Protein AF-A0A7M2XS72-F1 (afdb_monomer_lite)

Organism: NCBI:txid103816

pLDDT: mean 82.75, std 13.63, range [45.5, 97.5]

Radius of gyration: 22.75 Å; chains: 1; bounding box: 63×57×53 Å

Foldseek 3Di:
DDDDVVVVVVVVVVVVVVVVPPPPPPDDWLCVVPVVLFAADDPPADPVRNLVSLLVVLVSLVPTPCLVVQVVVLPDDPDAGATSQWGHDFPDPHTDHSVQWDWDQDPVRDIGIDGDPVVVVVVVVVVVVVVVVVVVVVVVVVD

Sequence (143 aa):
MTVDPQYLDRAARSLLTALGDLPRLTGRPPCAEAPHLFDACREDEPPPAALARWQAAEEICLDCPLLSRCLPLTRERGASGVYAGLVTGISLRVPVPPSVLEYRSTRSGRSAWAMTRDERRRRARRRLRLTNARRHTQTEAAA

Secondary structure (DSSP, 8-state):
----HHHHHHHHHHHHHHHHSS----S--GGGTSGGGT----TT--HHHHHHHHHHHHHHHHT-TTHHHHGGGGGSTT--EEETTEEESSS-SS-B-GGGEEEEE-TTS-EEEEE-HHHHHHHHHHHHHHHHHHHHHHHHTT-

InterPro domains:
  IPR034768 WhiB-like iron-sulfur binding domain [PS51674] (30-93)

Structure (mmCIF, N/CA/C/O backbone):
data_AF-A0A7M2XS72-F1
#
_entry.id   AF-A0A7M2XS72-F1
#
loop_
_atom_site.group_PDB
_atom_site.id
_atom_site.type_symbol
_atom_site.label_atom_id
_atom_site.label_alt_id
_atom_site.label_comp_id
_atom_site.label_asym_id
_atom_site.label_entity_id
_atom_site.label_seq_id
_atom_site.pdbx_PDB_ins_code
_atom_site.Cartn_x
_atom_site.Cartn_y
_atom_site.Cartn_z
_atom_site.occupancy
_atom_site.B_iso_or_equiv
_atom_site.auth_seq_id
_atom_site.auth_comp_id
_atom_site.auth_asym_id
_atom_site.auth_atom_id
_atom_site.pdbx_PDB_model_num
ATOM 1 N N . MET A 1 1 ? -35.431 -44.122 -5.734 1.00 45.94 1 MET A N 1
ATOM 2 C CA . MET A 1 1 ? -35.554 -42.867 -4.963 1.00 45.94 1 MET A CA 1
ATOM 3 C C . MET A 1 1 ? -35.712 -41.732 -5.961 1.00 45.94 1 MET A C 1
ATOM 5 O O . MET A 1 1 ? -34.766 -41.443 -6.678 1.00 45.94 1 MET A O 1
ATOM 9 N N . THR A 1 2 ? -36.915 -41.178 -6.100 1.00 63.53 2 THR A N 1
ATOM 10 C CA . THR A 1 2 ? -37.201 -40.044 -6.994 1.00 63.53 2 THR A CA 1
ATOM 11 C C . THR A 1 2 ? -36.947 -38.748 -6.234 1.00 63.53 2 THR A C 1
ATOM 13 O O . THR A 1 2 ? -37.597 -38.498 -5.222 1.00 63.53 2 THR A O 1
ATOM 16 N N . VAL A 1 3 ? -35.965 -37.961 -6.675 1.00 58.69 3 VAL A N 1
ATOM 17 C CA . VAL A 1 3 ? -35.661 -36.652 -6.079 1.00 58.69 3 VAL A CA 1
ATOM 18 C C . VAL A 1 3 ? -36.764 -35.670 -6.467 1.00 58.69 3 VAL A C 1
ATOM 20 O O . VAL A 1 3 ? -37.130 -35.586 -7.638 1.00 58.69 3 VAL A O 1
ATOM 23 N N . ASP A 1 4 ? -37.296 -34.951 -5.480 1.00 76.00 4 ASP A N 1
ATOM 24 C CA . ASP A 1 4 ? -38.359 -33.965 -5.668 1.00 76.00 4 ASP A CA 1
ATOM 25 C C . ASP A 1 4 ? -37.872 -32.807 -6.571 1.00 76.00 4 ASP A C 1
ATOM 27 O O . ASP A 1 4 ? -36.876 -32.148 -6.244 1.00 76.00 4 ASP A O 1
ATOM 31 N N . PRO A 1 5 ? -38.543 -32.523 -7.702 1.00 71.44 5 PRO A N 1
ATOM 32 C CA . PRO A 1 5 ? -38.152 -31.444 -8.608 1.00 71.44 5 PRO A CA 1
ATOM 33 C C . PRO A 1 5 ? -38.166 -30.056 -7.946 1.00 71.44 5 PRO A C 1
ATOM 35 O O . PRO A 1 5 ? -37.387 -29.186 -8.338 1.00 71.44 5 PRO A O 1
ATOM 38 N N . GLN A 1 6 ? -38.974 -29.839 -6.903 1.00 76.12 6 GLN A N 1
ATOM 39 C CA . GLN A 1 6 ? -38.991 -28.572 -6.162 1.00 76.12 6 GLN A CA 1
ATOM 40 C C . GLN A 1 6 ? -37.739 -28.383 -5.295 1.00 76.12 6 GLN A C 1
ATOM 42 O O . GLN A 1 6 ? -37.288 -27.255 -5.072 1.00 76.12 6 GLN A O 1
ATOM 47 N N . TYR A 1 7 ? -37.149 -29.485 -4.826 1.00 76.75 7 TYR 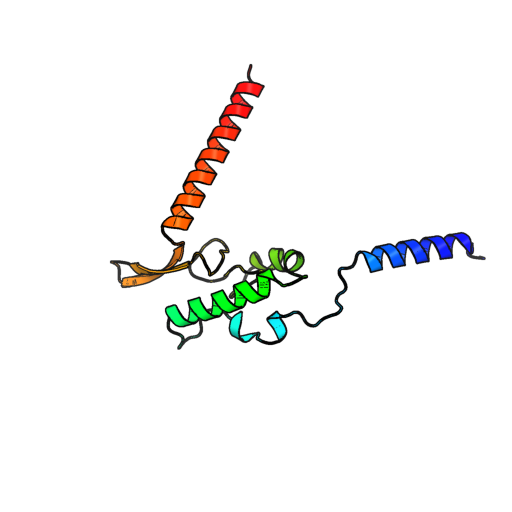A N 1
ATOM 48 C CA . TYR A 1 7 ? -35.885 -29.467 -4.094 1.00 76.75 7 TYR A CA 1
ATOM 49 C C . TYR A 1 7 ? -34.723 -29.080 -5.015 1.00 76.75 7 TYR A C 1
ATOM 51 O O . TYR A 1 7 ? -33.884 -28.263 -4.636 1.00 76.75 7 TYR A O 1
ATOM 59 N N . LEU A 1 8 ? -34.716 -29.597 -6.248 1.00 70.19 8 LEU A N 1
ATOM 60 C CA . LEU A 1 8 ? -33.707 -29.256 -7.253 1.00 70.19 8 LEU A CA 1
ATOM 61 C C . LEU A 1 8 ? -33.768 -27.776 -7.652 1.00 70.19 8 LEU A C 1
ATOM 63 O O . LEU A 1 8 ? -32.722 -27.138 -7.734 1.00 70.19 8 LEU A O 1
ATOM 67 N N . ASP A 1 9 ? -34.963 -27.203 -7.820 1.00 72.19 9 ASP A N 1
ATOM 68 C CA . ASP A 1 9 ? -35.122 -25.782 -8.173 1.00 72.19 9 ASP A CA 1
ATOM 69 C C . ASP A 1 9 ? -34.658 -24.847 -7.037 1.00 72.19 9 ASP A C 1
ATOM 71 O O . ASP A 1 9 ? -33.983 -23.840 -7.268 1.00 72.19 9 ASP A O 1
ATOM 75 N N . ARG A 1 10 ? -34.933 -25.209 -5.774 1.00 75.19 10 ARG A N 1
ATOM 76 C CA . ARG A 1 10 ? -34.412 -24.470 -4.609 1.00 75.19 10 ARG A CA 1
ATOM 77 C C . ARG A 1 10 ? -32.902 -24.595 -4.467 1.00 75.19 10 ARG A C 1
ATOM 79 O O . ARG A 1 10 ? -32.245 -23.591 -4.201 1.00 75.19 10 ARG A O 1
ATOM 86 N N . ALA A 1 11 ? -32.355 -25.794 -4.652 1.00 69.25 11 ALA A N 1
ATOM 87 C CA . ALA A 1 11 ? -30.915 -26.014 -4.615 1.00 69.25 11 ALA A CA 1
ATOM 88 C C . ALA A 1 11 ? -30.217 -25.219 -5.728 1.00 69.25 11 ALA A C 1
ATOM 90 O O . ALA A 1 11 ? -29.240 -24.528 -5.453 1.00 69.25 11 ALA A O 1
ATOM 91 N N . ALA A 1 12 ? -30.767 -25.225 -6.945 1.00 64.56 12 ALA A N 1
ATOM 92 C CA . ALA A 1 12 ? -30.252 -24.462 -8.077 1.00 64.56 12 ALA A CA 1
ATOM 93 C C . ALA A 1 12 ? -30.307 -22.948 -7.833 1.00 64.56 12 ALA A C 1
ATOM 95 O O . ALA A 1 12 ? -29.302 -22.273 -8.043 1.00 64.56 12 ALA A O 1
ATOM 96 N N . ARG A 1 13 ? -31.423 -22.401 -7.322 1.00 65.81 13 ARG A N 1
ATOM 97 C CA . ARG A 1 13 ? -31.496 -20.976 -6.947 1.00 65.81 13 ARG A CA 1
ATOM 98 C C . ARG A 1 13 ? -30.524 -20.622 -5.833 1.00 65.81 13 ARG A C 1
ATOM 100 O O . ARG A 1 13 ? -29.846 -19.613 -5.946 1.00 65.81 13 ARG A O 1
ATOM 107 N N . SER A 1 14 ? -30.413 -21.443 -4.792 1.00 71.00 14 SER A N 1
ATOM 108 C CA . SER A 1 14 ? -29.471 -21.190 -3.697 1.00 71.00 14 SER A CA 1
ATOM 109 C C . SER A 1 14 ? -28.021 -21.228 -4.180 1.00 71.00 14 SER A C 1
ATOM 111 O O . SER A 1 14 ? -27.211 -20.418 -3.733 1.00 71.00 14 SER A O 1
ATOM 113 N N . LEU A 1 15 ? -27.700 -22.130 -5.112 1.00 61.88 15 LEU A N 1
ATOM 114 C CA . LEU A 1 15 ? -26.390 -22.194 -5.748 1.00 61.88 15 LEU A CA 1
ATOM 115 C C . LEU A 1 15 ? -26.152 -20.958 -6.621 1.00 61.88 15 LEU A C 1
ATOM 117 O O . LEU A 1 15 ? -25.099 -20.350 -6.526 1.00 61.88 15 LEU A O 1
ATOM 121 N N . LEU A 1 16 ? -27.133 -20.538 -7.422 1.00 60.84 16 LEU A N 1
ATOM 122 C CA . LEU A 1 16 ? -27.043 -19.344 -8.266 1.00 60.84 16 LEU A CA 1
ATOM 123 C C . LEU A 1 16 ? -26.942 -18.049 -7.454 1.00 60.84 16 LEU A C 1
ATOM 125 O O . LEU A 1 16 ? -26.216 -17.155 -7.866 1.00 60.84 16 LEU A O 1
ATOM 129 N N . THR A 1 17 ? -27.598 -17.950 -6.298 1.00 64.62 17 THR A N 1
ATOM 130 C CA . THR A 1 17 ? -27.432 -16.824 -5.366 1.00 64.62 17 THR A CA 1
ATOM 131 C C . THR A 1 17 ? -26.047 -16.854 -4.726 1.00 64.62 17 THR A C 1
ATOM 133 O O . THR A 1 17 ? -25.357 -15.842 -4.736 1.00 64.62 17 THR A O 1
ATOM 136 N N . ALA A 1 18 ? -25.576 -18.020 -4.269 1.00 57.62 18 ALA A N 1
ATOM 137 C CA . ALA A 1 18 ? -24.218 -18.169 -3.742 1.00 57.62 18 ALA A CA 1
ATOM 138 C C . ALA A 1 18 ? -23.138 -17.876 -4.804 1.00 57.62 18 ALA A C 1
ATOM 140 O O . ALA A 1 18 ? -22.087 -17.329 -4.484 1.00 57.62 18 ALA A O 1
ATOM 141 N N . LEU A 1 19 ? -23.402 -18.208 -6.071 1.00 53.03 19 LEU A N 1
ATOM 142 C CA . LEU A 1 19 ? -22.544 -17.893 -7.215 1.00 53.03 19 LEU A CA 1
ATOM 143 C C . LEU A 1 19 ? -22.701 -16.437 -7.689 1.00 53.03 19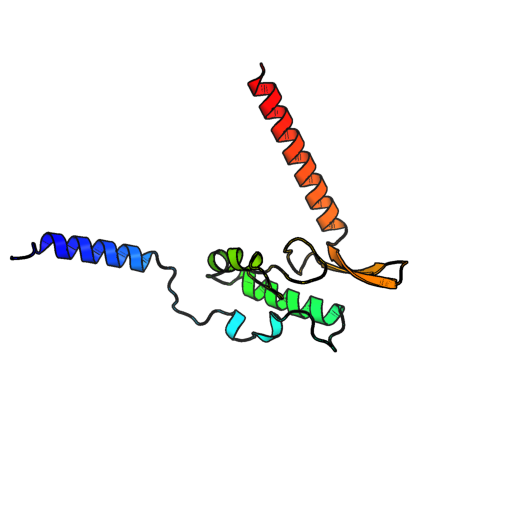 LEU A C 1
ATOM 145 O O . LEU A 1 19 ? -21.759 -15.883 -8.245 1.00 53.03 19 LEU A O 1
ATOM 149 N N . GLY A 1 20 ? -23.859 -15.812 -7.470 1.00 51.91 20 GLY A N 1
ATOM 150 C CA . GLY A 1 20 ? -24.115 -14.393 -7.728 1.00 51.91 20 GLY A CA 1
ATOM 151 C C . GLY A 1 20 ? -23.451 -13.478 -6.698 1.00 51.91 20 GLY A C 1
ATOM 152 O O . GLY A 1 20 ? -22.996 -12.395 -7.058 1.00 51.91 20 GLY A O 1
ATOM 153 N N . ASP A 1 21 ? -23.325 -13.958 -5.457 1.00 49.78 21 ASP A N 1
ATOM 154 C CA . ASP A 1 21 ? -22.592 -13.321 -4.356 1.00 49.78 21 ASP A CA 1
ATOM 155 C C . ASP A 1 21 ? -21.092 -13.650 -4.352 1.00 49.78 21 ASP A C 1
ATOM 157 O O . ASP A 1 21 ? -20.330 -13.067 -3.576 1.00 49.78 21 ASP A O 1
ATOM 161 N N . LEU A 1 22 ? -20.615 -14.536 -5.238 1.00 45.50 22 LEU A N 1
ATOM 162 C CA . LEU A 1 22 ? -19.203 -14.523 -5.596 1.00 45.50 22 LEU A CA 1
ATOM 163 C C . LEU A 1 22 ? -18.976 -13.212 -6.365 1.00 45.50 22 LEU A C 1
ATOM 165 O O . LEU A 1 22 ? -19.487 -13.078 -7.477 1.00 45.50 22 LEU A O 1
ATOM 169 N N . PRO A 1 23 ? -18.183 -12.251 -5.841 1.00 50.97 23 PRO A N 1
ATOM 170 C CA . PRO A 1 23 ? -17.607 -11.193 -6.653 1.00 50.97 23 PRO A CA 1
ATOM 171 C C . PRO A 1 23 ? -17.024 -11.895 -7.855 1.00 50.97 23 PRO A C 1
ATOM 173 O O . PRO A 1 23 ? -16.137 -12.748 -7.698 1.00 50.97 23 PRO A O 1
ATOM 176 N N . ARG A 1 24 ? -17.620 -11.607 -9.011 1.00 49.22 24 ARG A N 1
ATOM 177 C CA . ARG A 1 24 ? -17.259 -12.206 -10.276 1.00 49.22 24 ARG A CA 1
ATOM 178 C C . ARG A 1 24 ? -15.736 -12.200 -10.340 1.00 49.22 24 ARG A C 1
ATOM 180 O O . ARG A 1 24 ? -15.125 -11.141 -10.447 1.00 49.22 24 ARG A O 1
ATOM 187 N N . LEU A 1 25 ? -15.107 -13.372 -10.279 1.00 49.12 25 LEU A N 1
ATOM 188 C CA . LEU A 1 25 ? -13.696 -13.539 -10.640 1.00 49.12 25 LEU A CA 1
ATOM 189 C C . LEU A 1 25 ? -13.557 -13.413 -12.173 1.00 49.12 25 LEU A C 1
ATOM 191 O O . LEU A 1 25 ? -12.809 -14.141 -12.812 1.00 49.12 25 LEU A O 1
ATOM 195 N N . THR A 1 26 ? -14.343 -12.528 -12.790 1.00 47.19 26 THR A N 1
ATOM 196 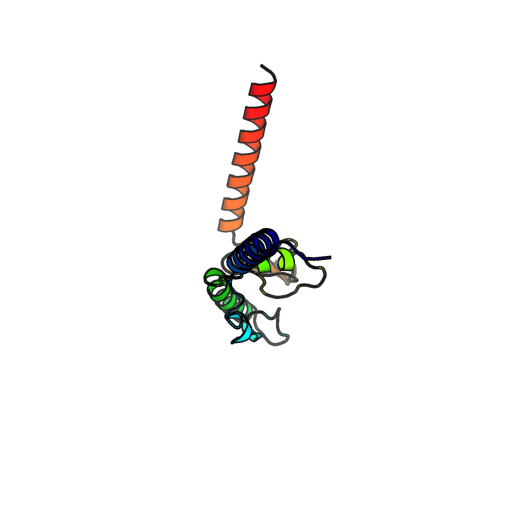C CA . THR A 1 26 ? -14.317 -12.214 -14.210 1.00 47.19 26 THR A CA 1
ATOM 197 C C . THR A 1 26 ? -13.329 -11.077 -14.379 1.00 47.19 26 THR A C 1
ATOM 199 O O . THR A 1 26 ? -13.700 -9.906 -14.372 1.00 47.19 26 THR A O 1
ATOM 202 N N . GLY A 1 27 ? -12.054 -11.434 -14.448 1.00 57.28 27 GLY A N 1
ATOM 203 C CA . GLY A 1 27 ? -10.984 -10.488 -14.713 1.00 57.28 27 GLY A CA 1
ATOM 204 C C . GLY A 1 27 ? -9.685 -10.918 -14.061 1.00 57.28 27 GLY A C 1
ATOM 205 O O . GLY A 1 27 ? -9.637 -11.226 -12.869 1.00 57.28 27 GLY A O 1
ATOM 206 N N . ARG A 1 28 ? -8.617 -10.916 -14.857 1.00 67.50 28 ARG A N 1
ATOM 207 C CA . ARG A 1 28 ? -7.248 -10.883 -14.345 1.00 67.50 28 ARG A CA 1
ATOM 208 C C . ARG A 1 28 ? -7.148 -9.681 -13.388 1.00 67.50 28 ARG A C 1
ATOM 210 O O . ARG A 1 28 ? -7.605 -8.603 -13.762 1.00 67.50 28 ARG A O 1
ATOM 217 N N . PRO A 1 29 ? -6.624 -9.838 -12.160 1.00 82.38 29 PRO A N 1
ATOM 218 C CA . PRO A 1 29 ? -6.521 -8.709 -11.246 1.00 82.38 29 PRO A CA 1
ATOM 219 C C . PRO A 1 29 ? -5.617 -7.629 -11.867 1.00 82.38 29 PRO A C 1
ATOM 221 O O . PRO A 1 29 ? -4.610 -7.999 -12.477 1.00 82.38 29 PRO A O 1
ATOM 224 N N . PRO A 1 30 ? -5.910 -6.327 -11.687 1.00 86.56 30 PRO A N 1
ATOM 225 C CA . PRO A 1 30 ? -5.117 -5.247 -12.286 1.00 86.56 30 PRO A CA 1
ATOM 226 C C . PRO A 1 30 ? -3.616 -5.341 -11.971 1.00 86.56 30 PRO A C 1
ATOM 228 O O . PRO A 1 30 ? -2.765 -5.069 -12.814 1.00 86.56 30 PRO A O 1
ATOM 231 N N . CYS A 1 31 ? -3.266 -5.833 -10.777 1.00 88.56 31 CYS A N 1
ATOM 232 C CA . CYS A 1 31 ? -1.874 -6.037 -10.378 1.00 88.56 31 CYS A CA 1
ATOM 233 C C . CYS A 1 31 ? -1.108 -7.045 -11.252 1.00 88.56 31 CYS A C 1
ATOM 235 O O . CYS A 1 31 ? 0.115 -6.972 -11.341 1.00 88.56 31 CYS A O 1
ATOM 237 N N . ALA A 1 32 ? -1.797 -7.967 -11.930 1.00 87.81 32 ALA A N 1
ATOM 238 C CA . ALA A 1 32 ? -1.146 -8.945 -12.790 1.00 87.81 32 ALA A CA 1
ATOM 239 C C . ALA A 1 32 ? -0.705 -8.360 -14.141 1.00 87.81 32 ALA A C 1
ATOM 241 O O . ALA A 1 32 ? 0.057 -9.027 -14.838 1.00 87.81 32 ALA A O 1
ATOM 242 N N . GLU A 1 33 ? -1.153 -7.163 -14.530 1.00 88.69 33 GLU A N 1
ATOM 243 C CA . GLU A 1 33 ? -0.677 -6.472 -15.741 1.00 88.69 33 GLU A CA 1
ATOM 244 C C . GLU A 1 33 ? 0.688 -5.807 -15.526 1.00 88.69 33 GLU A C 1
ATOM 246 O O . GLU A 1 33 ? 1.502 -5.741 -16.444 1.00 88.69 33 GLU A O 1
ATOM 251 N N . ALA A 1 34 ? 0.976 -5.386 -14.292 1.00 89.00 34 ALA A N 1
ATOM 252 C CA . ALA A 1 34 ? 2.218 -4.717 -13.923 1.00 89.00 34 ALA A CA 1
ATOM 253 C C . ALA A 1 34 ? 2.780 -5.255 -12.590 1.00 89.00 34 ALA A C 1
ATOM 255 O O . ALA A 1 34 ? 2.931 -4.494 -11.632 1.00 89.00 34 ALA A O 1
ATOM 256 N N . PRO A 1 35 ? 3.134 -6.557 -12.504 1.00 90.94 35 PRO A N 1
ATOM 257 C CA . PRO A 1 35 ? 3.550 -7.188 -11.244 1.00 90.94 35 PRO A CA 1
ATOM 258 C C . PRO A 1 35 ? 4.788 -6.522 -10.631 1.00 90.94 35 PRO A C 1
ATOM 260 O O . PRO A 1 35 ? 4.892 -6.388 -9.416 1.00 90.94 35 PRO A O 1
ATOM 263 N N . HIS A 1 36 ? 5.674 -5.999 -11.481 1.00 91.00 36 HIS A N 1
ATOM 264 C CA . HIS A 1 36 ? 6.891 -5.294 -11.095 1.00 91.00 36 HIS A CA 1
ATOM 265 C C . HIS A 1 36 ? 6.656 -4.078 -10.175 1.00 91.00 36 HIS A C 1
ATOM 267 O O . HIS A 1 36 ? 7.549 -3.685 -9.423 1.00 91.00 36 HIS A O 1
ATOM 273 N N . LEU A 1 37 ? 5.467 -3.467 -10.216 1.00 94.69 37 LEU A N 1
ATOM 274 C CA . LEU A 1 37 ? 5.121 -2.337 -9.348 1.00 94.69 37 LEU A CA 1
ATOM 275 C C . LEU A 1 37 ? 4.906 -2.768 -7.890 1.00 94.69 37 LEU A C 1
ATOM 277 O O . LEU A 1 37 ? 5.118 -1.979 -6.973 1.00 94.69 37 LEU A O 1
ATOM 281 N N . PHE A 1 38 ? 4.537 -4.030 -7.677 1.00 94.62 38 PHE A N 1
ATOM 282 C CA . PHE A 1 38 ? 4.159 -4.579 -6.377 1.00 94.62 38 PHE A CA 1
ATOM 283 C C . PHE A 1 38 ? 5.326 -5.234 -5.642 1.00 94.62 38 PHE A C 1
ATOM 285 O O . PHE A 1 38 ? 5.207 -5.495 -4.446 1.00 94.62 38 PHE A O 1
ATOM 292 N N . ASP A 1 39 ? 6.454 -5.464 -6.320 1.00 91.88 39 ASP A N 1
ATOM 293 C CA . ASP A 1 39 ? 7.657 -6.031 -5.713 1.00 91.88 39 ASP A CA 1
ATOM 294 C C . ASP A 1 39 ? 8.145 -5.185 -4.527 1.00 91.88 39 ASP A C 1
ATOM 296 O O . ASP A 1 39 ? 7.979 -3.959 -4.482 1.00 91.88 39 ASP A O 1
ATOM 300 N N . ALA A 1 40 ? 8.828 -5.829 -3.584 1.00 87.19 40 ALA A N 1
ATOM 301 C CA . ALA A 1 40 ? 9.571 -5.150 -2.526 1.00 87.19 40 ALA A CA 1
ATOM 302 C C . ALA A 1 40 ? 10.749 -4.314 -3.082 1.00 87.19 40 ALA A C 1
ATOM 304 O O . ALA A 1 40 ? 10.828 -4.037 -4.280 1.00 87.19 40 ALA A O 1
ATOM 305 N N . CYS A 1 41 ? 11.664 -3.871 -2.211 1.00 78.69 41 CYS A N 1
ATOM 306 C CA . CYS A 1 41 ? 12.868 -3.158 -2.644 1.00 78.69 41 CYS A CA 1
ATOM 307 C C . CYS A 1 41 ? 13.673 -4.006 -3.636 1.00 78.69 41 CYS A C 1
ATOM 309 O O . CYS A 1 41 ? 13.907 -5.190 -3.391 1.00 78.69 41 CYS A O 1
ATOM 311 N N . ARG A 1 42 ? 14.133 -3.375 -4.714 1.00 84.44 42 ARG A N 1
ATOM 312 C CA . ARG A 1 42 ? 15.083 -3.958 -5.667 1.00 84.44 42 ARG A CA 1
ATOM 313 C C . ARG A 1 42 ? 16.497 -3.530 -5.284 1.00 84.44 42 ARG A C 1
ATOM 315 O O . ARG A 1 42 ? 16.663 -2.432 -4.760 1.00 84.44 42 ARG A O 1
ATOM 322 N N . GLU A 1 43 ? 17.490 -4.385 -5.527 1.00 77.75 43 GLU A N 1
ATOM 323 C CA . GLU A 1 43 ? 18.872 -4.159 -5.066 1.00 77.75 43 GLU A CA 1
ATOM 324 C C . GLU A 1 43 ? 19.462 -2.834 -5.577 1.00 77.75 43 GLU A C 1
ATOM 326 O O . GLU A 1 43 ? 20.058 -2.095 -4.797 1.00 77.75 43 GLU A O 1
ATOM 331 N N . ASP A 1 44 ? 19.187 -2.476 -6.833 1.00 86.69 44 ASP A N 1
ATOM 332 C CA . ASP A 1 44 ? 19.724 -1.267 -7.476 1.00 86.69 44 ASP A CA 1
ATOM 333 C C . ASP A 1 44 ? 18.740 -0.084 -7.511 1.00 86.69 44 ASP A C 1
ATOM 335 O O . ASP A 1 44 ? 18.975 0.921 -8.185 1.00 86.69 44 ASP A O 1
ATOM 339 N N . GLU A 1 45 ? 17.600 -0.180 -6.821 1.00 90.00 45 GLU A N 1
ATOM 340 C CA . GLU A 1 45 ? 16.571 0.856 -6.887 1.00 90.00 45 GLU A CA 1
ATOM 341 C C . GLU A 1 45 ? 16.760 1.914 -5.790 1.00 90.00 45 GLU A C 1
ATOM 343 O O . GLU A 1 45 ? 16.683 1.604 -4.595 1.00 90.00 45 GLU A O 1
ATOM 348 N N . PRO A 1 46 ? 16.957 3.195 -6.157 1.00 91.06 46 PRO A N 1
ATOM 349 C CA . PRO A 1 46 ? 17.092 4.244 -5.165 1.00 91.06 46 PRO A CA 1
ATOM 350 C C . PRO A 1 46 ? 15.758 4.442 -4.424 1.00 91.06 46 PRO A C 1
ATOM 352 O O . PRO A 1 46 ? 14.690 4.350 -5.035 1.00 91.06 46 PRO A O 1
ATOM 355 N N . PRO A 1 47 ? 15.778 4.799 -3.125 1.00 91.00 47 PRO A N 1
ATOM 356 C CA . PRO A 1 47 ? 14.560 4.899 -2.326 1.00 91.00 47 PRO A CA 1
ATOM 357 C C . PRO A 1 47 ? 13.460 5.776 -2.947 1.00 91.00 47 PRO A C 1
ATOM 359 O O . PRO A 1 47 ? 12.324 5.314 -3.015 1.00 91.00 47 PRO A O 1
ATOM 362 N N . PRO A 1 48 ? 13.733 6.988 -3.477 1.00 91.19 48 PRO A N 1
ATOM 363 C CA . PRO A 1 48 ? 12.687 7.786 -4.119 1.00 91.19 48 PRO A CA 1
ATOM 364 C C . PRO A 1 48 ? 11.993 7.076 -5.293 1.00 91.19 48 PRO A C 1
ATOM 366 O O . PRO A 1 48 ? 10.792 7.255 -5.473 1.00 91.19 48 PRO A O 1
ATOM 369 N N . ALA A 1 49 ? 12.718 6.244 -6.051 1.00 93.06 49 ALA A N 1
ATOM 370 C CA . ALA A 1 49 ? 12.145 5.463 -7.147 1.00 93.06 49 ALA A CA 1
ATOM 371 C C . ALA A 1 49 ? 11.276 4.310 -6.625 1.00 93.06 49 ALA A C 1
ATOM 373 O O . ALA A 1 49 ? 10.151 4.150 -7.093 1.00 93.06 49 ALA A O 1
ATOM 374 N N . ALA A 1 50 ? 11.736 3.590 -5.595 1.00 93.75 50 ALA A N 1
ATOM 375 C CA . ALA A 1 50 ? 10.934 2.557 -4.936 1.00 93.75 50 ALA A CA 1
ATOM 376 C C . ALA A 1 50 ? 9.618 3.130 -4.381 1.00 93.75 50 ALA A C 1
ATOM 378 O O . ALA A 1 50 ? 8.555 2.541 -4.566 1.00 93.75 50 ALA A O 1
ATOM 379 N N . LEU A 1 51 ? 9.667 4.317 -3.759 1.00 94.56 51 LEU A N 1
ATOM 380 C CA . LEU A 1 51 ? 8.471 4.995 -3.257 1.00 94.56 51 LEU A CA 1
ATOM 381 C C . LEU A 1 51 ? 7.497 5.347 -4.384 1.00 94.56 51 LEU A C 1
ATOM 383 O O . LEU A 1 51 ? 6.313 5.049 -4.262 1.00 94.56 51 LEU A O 1
ATOM 387 N N . ALA A 1 52 ? 7.987 5.949 -5.471 1.00 95.56 52 ALA A N 1
ATOM 388 C CA . ALA A 1 52 ? 7.153 6.302 -6.618 1.00 95.56 52 ALA A CA 1
ATOM 389 C C . ALA A 1 52 ? 6.501 5.059 -7.249 1.00 95.56 52 ALA A C 1
ATOM 391 O O . ALA A 1 52 ? 5.314 5.068 -7.574 1.00 95.56 52 ALA A O 1
ATOM 392 N N . ARG A 1 53 ? 7.253 3.958 -7.357 1.00 96.56 53 ARG A N 1
ATOM 393 C CA . ARG A 1 53 ? 6.754 2.673 -7.853 1.00 96.56 53 ARG A CA 1
ATOM 394 C C . ARG A 1 53 ? 5.651 2.100 -6.964 1.00 96.56 53 ARG A C 1
ATOM 396 O O . ARG A 1 53 ? 4.609 1.688 -7.468 1.00 96.56 53 ARG A O 1
ATOM 403 N N . TRP A 1 54 ? 5.843 2.112 -5.647 1.00 96.94 54 TRP A N 1
ATOM 404 C CA . TRP A 1 54 ? 4.818 1.650 -4.712 1.00 96.94 54 TRP A CA 1
ATOM 405 C C . TRP A 1 54 ? 3.588 2.555 -4.682 1.00 96.94 54 TRP A C 1
ATOM 407 O O . TRP A 1 54 ? 2.484 2.046 -4.535 1.00 96.94 54 TRP A O 1
ATOM 417 N N . GLN A 1 55 ? 3.748 3.869 -4.850 1.00 97.19 55 GLN A N 1
ATOM 418 C CA . GLN A 1 55 ? 2.617 4.792 -4.991 1.00 97.19 55 GLN A CA 1
ATOM 419 C C . GLN A 1 55 ? 1.800 4.476 -6.249 1.00 97.19 55 GLN A C 1
ATOM 421 O O . GLN A 1 55 ? 0.580 4.418 -6.178 1.00 97.19 55 GLN A O 1
ATOM 426 N N . ALA A 1 56 ? 2.445 4.149 -7.372 1.00 96.81 56 ALA A N 1
ATOM 427 C CA . ALA A 1 56 ? 1.726 3.672 -8.554 1.00 96.81 56 ALA A CA 1
ATOM 428 C C . ALA A 1 56 ? 0.961 2.357 -8.285 1.00 96.81 56 ALA A C 1
ATOM 430 O O . ALA A 1 56 ? -0.171 2.191 -8.734 1.00 96.81 56 ALA A O 1
ATOM 431 N N . ALA A 1 57 ? 1.543 1.430 -7.515 1.00 96.69 57 ALA A N 1
ATOM 432 C CA . ALA A 1 57 ? 0.863 0.201 -7.098 1.00 96.69 57 ALA A CA 1
ATOM 433 C C . ALA A 1 57 ? -0.314 0.450 -6.130 1.00 96.69 57 ALA A C 1
ATOM 435 O O . ALA A 1 57 ? -1.301 -0.291 -6.159 1.00 96.69 57 ALA A O 1
ATOM 436 N N . GLU A 1 58 ? -0.216 1.471 -5.272 1.00 97.50 58 GLU A N 1
ATOM 437 C CA . GLU A 1 58 ? -1.297 1.914 -4.385 1.00 97.50 58 GLU A CA 1
ATOM 438 C C . GLU A 1 58 ? -2.510 2.370 -5.191 1.00 97.50 58 GLU A C 1
ATOM 440 O O . GLU A 1 58 ? -3.598 1.852 -4.950 1.00 97.50 58 GLU A O 1
ATOM 445 N N . GLU A 1 59 ? -2.322 3.238 -6.189 1.00 96.44 59 GLU A N 1
ATOM 446 C CA . GLU A 1 59 ? -3.412 3.720 -7.051 1.00 96.44 59 GLU A CA 1
ATOM 447 C C . GLU A 1 59 ? -4.145 2.557 -7.740 1.00 96.44 59 GLU A C 1
ATOM 449 O O . GLU A 1 59 ? -5.365 2.442 -7.648 1.00 96.44 59 GLU A O 1
ATOM 454 N N . ILE A 1 60 ? -3.405 1.597 -8.311 1.00 94.94 60 ILE A N 1
ATOM 455 C CA . ILE A 1 60 ? -3.994 0.388 -8.918 1.00 94.94 60 ILE A CA 1
ATOM 456 C C . ILE A 1 60 ? -4.812 -0.422 -7.895 1.00 94.94 60 ILE A C 1
ATOM 458 O O . ILE A 1 60 ? -5.831 -1.028 -8.232 1.00 94.94 60 ILE A O 1
ATOM 462 N N . CYS A 1 61 ? -4.365 -0.476 -6.638 1.00 94.31 61 CYS A N 1
ATOM 463 C CA . CYS A 1 61 ? -5.085 -1.186 -5.584 1.00 94.31 61 CYS A CA 1
ATOM 464 C C . CYS A 1 61 ? -6.379 -0.486 -5.169 1.00 94.31 61 CYS A C 1
ATOM 466 O O . CYS A 1 61 ? -7.333 -1.183 -4.823 1.00 94.31 61 CYS A O 1
ATOM 468 N N . LEU A 1 62 ? -6.414 0.848 -5.169 1.00 91.25 62 LEU A N 1
ATOM 469 C CA . LEU A 1 62 ? -7.586 1.619 -4.746 1.00 91.25 62 LEU A CA 1
ATOM 470 C C . LEU A 1 62 ? -8.790 1.382 -5.667 1.00 91.25 62 LEU A C 1
ATOM 472 O O . LEU A 1 62 ? -9.915 1.299 -5.176 1.00 91.25 62 LEU A O 1
ATOM 476 N N . ASP A 1 63 ? -8.536 1.154 -6.956 1.00 88.50 63 ASP A N 1
ATOM 477 C CA . ASP A 1 63 ? -9.565 0.833 -7.953 1.00 88.50 63 ASP A CA 1
ATOM 478 C C . ASP A 1 63 ? -9.839 -0.678 -8.087 1.00 88.50 63 ASP A C 1
ATOM 480 O O . ASP A 1 63 ? -10.700 -1.114 -8.856 1.00 88.50 63 ASP A O 1
ATOM 484 N N . CYS A 1 64 ? -9.113 -1.520 -7.345 1.00 86.88 64 CYS A N 1
ATOM 485 C CA . CYS A 1 64 ? -9.201 -2.965 -7.497 1.00 86.88 64 CYS A CA 1
ATOM 486 C C . CYS A 1 64 ? -10.470 -3.530 -6.827 1.00 86.88 64 CYS A C 1
ATOM 488 O O . CYS A 1 64 ? -10.606 -3.467 -5.600 1.00 86.88 64 CYS A O 1
ATOM 490 N N . PRO A 1 65 ? -11.354 -4.231 -7.565 1.00 87.19 65 PRO A N 1
ATOM 491 C CA . PRO A 1 65 ? -12.565 -4.829 -6.991 1.00 87.19 65 PRO A CA 1
ATOM 492 C C . PRO A 1 65 ? -12.267 -5.965 -5.996 1.00 87.19 65 PRO A C 1
ATOM 494 O O . PRO A 1 65 ? -13.139 -6.386 -5.238 1.00 87.19 65 PRO A O 1
ATOM 497 N N . LEU A 1 66 ? -11.030 -6.474 -5.984 1.00 87.12 66 LEU A N 1
ATOM 498 C CA . LEU A 1 66 ? -10.570 -7.535 -5.086 1.00 87.12 66 LEU A CA 1
ATOM 499 C C . LEU A 1 66 ? -9.849 -7.000 -3.840 1.00 87.12 66 LEU A C 1
ATOM 501 O O . LEU A 1 66 ? -9.316 -7.796 -3.065 1.00 87.12 66 LEU A O 1
ATOM 505 N N . LEU A 1 67 ? -9.842 -5.681 -3.612 1.00 88.06 67 LEU A N 1
ATOM 506 C CA . LEU A 1 67 ? -9.136 -5.045 -2.496 1.00 88.06 67 LEU A CA 1
ATOM 507 C C . LEU A 1 67 ? -9.468 -5.693 -1.141 1.00 88.06 67 LEU A C 1
ATOM 509 O O . LEU A 1 67 ? -8.566 -6.068 -0.391 1.00 88.06 67 LEU A O 1
ATOM 513 N N . SER A 1 68 ? -10.756 -5.906 -0.854 1.00 86.06 68 SER A N 1
ATOM 514 C CA . SER A 1 68 ? -11.221 -6.508 0.405 1.00 86.06 68 SER A CA 1
ATOM 515 C C . SER A 1 68 ? -10.698 -7.932 0.624 1.00 86.06 68 SER A C 1
ATOM 517 O O . SER A 1 68 ? -10.382 -8.309 1.751 1.00 86.06 68 SER A O 1
ATOM 519 N N . ARG A 1 69 ? -10.551 -8.704 -0.459 1.00 87.56 69 ARG A N 1
ATOM 520 C CA . ARG A 1 69 ? -10.009 -10.072 -0.456 1.00 87.56 69 ARG A CA 1
ATOM 521 C C . ARG A 1 69 ? -8.490 -10.106 -0.347 1.00 87.56 69 ARG A C 1
ATOM 523 O O . ARG A 1 69 ? -7.947 -11.077 0.163 1.00 87.56 69 ARG A O 1
ATOM 530 N N . CYS A 1 70 ? -7.813 -9.058 -0.810 1.00 89.75 70 CYS A N 1
ATOM 531 C CA . CYS A 1 70 ? -6.361 -8.929 -0.747 1.00 89.75 70 CYS A CA 1
ATOM 532 C C . CYS A 1 70 ? -5.879 -8.459 0.641 1.00 89.75 70 CYS A C 1
ATOM 534 O O . CYS A 1 70 ? -4.775 -8.799 1.058 1.00 89.75 70 CYS A O 1
ATOM 536 N N . LEU A 1 71 ? -6.709 -7.729 1.401 1.00 91.25 71 LEU A N 1
ATOM 537 C CA . LEU A 1 71 ? -6.346 -7.186 2.720 1.00 91.25 71 LEU A CA 1
ATOM 538 C C . LEU A 1 71 ? -5.761 -8.212 3.712 1.00 91.25 71 LEU A C 1
ATOM 540 O O . LEU A 1 71 ? -4.777 -7.873 4.374 1.00 91.25 71 LEU A O 1
ATOM 544 N N . PRO A 1 72 ? -6.300 -9.440 3.860 1.00 91.38 72 PRO A N 1
ATOM 545 C CA . PRO A 1 72 ? -5.721 -10.441 4.756 1.00 91.38 72 PRO A CA 1
ATOM 546 C C . PRO A 1 72 ? -4.269 -10.812 4.421 1.00 91.38 72 PRO A C 1
ATOM 548 O O . PRO A 1 72 ? -3.489 -11.039 5.347 1.00 91.38 72 PRO A O 1
ATOM 551 N N . LEU A 1 73 ? -3.888 -10.779 3.136 1.00 89.56 73 LEU A N 1
ATOM 552 C CA . LEU A 1 73 ? -2.541 -11.136 2.665 1.00 89.56 73 LEU A CA 1
ATOM 553 C C . LEU A 1 73 ? -1.462 -10.208 3.240 1.00 89.56 73 LEU A C 1
ATOM 555 O O . LEU A 1 73 ? -0.325 -10.613 3.453 1.00 89.56 73 LEU A O 1
ATOM 559 N N . THR A 1 74 ? -1.834 -8.976 3.604 1.00 91.56 74 THR A N 1
ATOM 560 C CA . THR A 1 74 ? -0.916 -7.988 4.203 1.00 91.56 74 THR A CA 1
ATOM 561 C C . THR A 1 74 ? -0.311 -8.434 5.540 1.00 91.56 74 THR A C 1
ATOM 563 O O . THR A 1 74 ? 0.638 -7.822 6.032 1.00 91.56 74 THR A O 1
ATOM 566 N N . ARG A 1 75 ? -0.884 -9.471 6.163 1.00 88.44 75 ARG A N 1
ATOM 567 C CA . ARG A 1 75 ? -0.462 -10.025 7.456 1.00 88.44 75 ARG A CA 1
ATOM 568 C C . ARG A 1 75 ? 0.215 -11.384 7.325 1.00 88.44 75 ARG A C 1
ATOM 570 O O . ARG A 1 75 ? 0.625 -11.940 8.345 1.00 88.44 75 ARG A O 1
ATOM 577 N N . GLU A 1 76 ? 0.312 -11.928 6.116 1.00 87.38 76 GLU A N 1
ATOM 578 C CA . GLU A 1 76 ? 0.945 -13.221 5.900 1.00 87.38 76 GLU A CA 1
ATOM 579 C C . GLU A 1 76 ? 2.439 -13.157 6.208 1.00 87.38 76 GLU A C 1
ATOM 581 O O . GLU A 1 76 ? 3.144 -12.185 5.914 1.00 87.38 76 GLU A O 1
ATOM 586 N N . ARG A 1 77 ? 2.940 -14.216 6.847 1.00 81.06 77 ARG A N 1
ATOM 587 C CA . ARG A 1 77 ? 4.352 -14.304 7.204 1.00 81.06 77 ARG A CA 1
ATOM 588 C C . ARG A 1 77 ? 5.172 -14.424 5.921 1.00 81.06 77 ARG A C 1
ATOM 590 O O . ARG A 1 77 ? 5.018 -15.387 5.185 1.00 81.06 77 ARG A O 1
ATOM 597 N N . GLY A 1 78 ? 6.070 -13.467 5.698 1.00 82.06 78 GLY A N 1
ATOM 598 C CA . GLY A 1 78 ? 6.903 -13.419 4.493 1.00 82.06 78 GLY A CA 1
ATOM 599 C C . GLY A 1 78 ? 6.322 -12.577 3.355 1.00 82.06 78 GLY A C 1
ATOM 600 O O . GLY A 1 78 ? 7.010 -12.395 2.356 1.00 82.06 78 GLY A O 1
ATOM 601 N N . ALA A 1 79 ? 5.122 -12.004 3.509 1.00 85.12 79 ALA A N 1
ATOM 602 C CA . ALA A 1 79 ? 4.585 -11.058 2.537 1.00 85.12 79 ALA A CA 1
ATOM 603 C C . ALA A 1 79 ? 5.448 -9.786 2.488 1.00 85.12 79 ALA A C 1
ATOM 605 O O . ALA A 1 79 ? 5.536 -9.029 3.463 1.00 85.12 79 ALA A O 1
ATOM 606 N N . SER A 1 80 ? 6.064 -9.533 1.337 1.00 90.31 80 SER A N 1
ATOM 607 C CA . SER A 1 80 ? 6.915 -8.369 1.083 1.00 90.31 80 SER A CA 1
ATOM 608 C C . SER A 1 80 ? 6.518 -7.711 -0.233 1.00 90.31 80 SER A C 1
ATOM 610 O O . SER A 1 80 ? 6.283 -8.422 -1.210 1.00 90.31 80 SER A O 1
ATOM 612 N N . GLY A 1 81 ? 6.407 -6.380 -0.246 1.00 93.19 81 GLY A N 1
ATOM 613 C CA . GLY A 1 81 ? 5.892 -5.620 -1.392 1.00 93.19 81 GLY A CA 1
ATOM 614 C C . GLY A 1 81 ? 4.585 -4.887 -1.091 1.00 93.19 81 GLY A C 1
ATOM 615 O O . GLY A 1 81 ? 4.315 -4.558 0.061 1.00 93.19 81 GLY A O 1
ATOM 616 N N . VAL A 1 82 ? 3.781 -4.599 -2.115 1.00 95.88 82 VAL A N 1
ATOM 617 C CA . VAL A 1 82 ? 2.482 -3.916 -1.980 1.00 95.88 82 VAL A CA 1
ATOM 618 C C . VAL A 1 82 ? 1.342 -4.925 -2.081 1.00 95.88 82 VAL A C 1
ATOM 620 O O . VAL A 1 82 ? 1.183 -5.600 -3.092 1.00 95.88 82 VAL A O 1
ATOM 623 N N . TYR A 1 83 ? 0.502 -4.977 -1.050 1.00 94.50 83 TYR A N 1
ATOM 624 C CA . TYR A 1 83 ? -0.708 -5.797 -1.001 1.00 94.50 83 TYR A CA 1
ATOM 625 C C . TYR A 1 83 ? -1.868 -4.926 -0.549 1.00 94.50 83 TYR A C 1
ATOM 627 O O . TYR A 1 83 ? -1.761 -4.231 0.459 1.00 94.50 83 TYR A O 1
ATOM 635 N N . ALA A 1 84 ? -2.986 -4.961 -1.273 1.00 94.69 84 ALA A N 1
ATOM 636 C CA . ALA A 1 84 ? -4.176 -4.179 -0.941 1.00 94.69 84 ALA A CA 1
ATOM 637 C C . ALA A 1 84 ? -3.884 -2.682 -0.678 1.00 94.69 84 ALA A C 1
ATOM 639 O O . ALA A 1 84 ? -4.423 -2.092 0.257 1.00 94.69 84 ALA A O 1
ATOM 640 N N . GLY A 1 85 ? -2.975 -2.089 -1.460 1.00 95.88 85 GLY A N 1
ATOM 641 C CA . GLY A 1 85 ? -2.544 -0.694 -1.316 1.00 95.88 85 GLY A CA 1
ATOM 642 C C . GLY A 1 85 ? -1.659 -0.422 -0.096 1.00 95.88 85 GLY A C 1
ATOM 643 O O . GLY A 1 85 ? -1.409 0.731 0.237 1.00 95.88 85 GLY A O 1
ATOM 644 N N . LEU A 1 86 ? -1.184 -1.461 0.594 1.00 96.12 86 LEU A N 1
ATOM 645 C CA . LEU A 1 86 ? -0.325 -1.355 1.767 1.00 96.12 86 LEU A CA 1
ATOM 646 C C . LEU A 1 86 ? 1.034 -1.984 1.479 1.00 96.12 86 LEU A C 1
ATOM 648 O O . LEU A 1 86 ? 1.120 -3.134 1.055 1.00 96.12 86 LEU A O 1
ATOM 652 N N . VAL A 1 87 ? 2.103 -1.252 1.774 1.00 95.00 87 VAL A N 1
ATOM 653 C CA . VAL A 1 87 ? 3.463 -1.785 1.724 1.00 95.00 87 VAL A CA 1
ATOM 654 C C . VAL A 1 87 ? 3.715 -2.684 2.946 1.00 95.00 87 VAL A C 1
ATOM 656 O O . VAL A 1 87 ? 3.384 -2.317 4.080 1.00 95.00 87 VAL A O 1
ATOM 659 N N . THR A 1 88 ? 4.321 -3.849 2.731 1.00 92.25 88 THR A N 1
ATOM 660 C CA . THR A 1 88 ? 4.643 -4.875 3.735 1.00 92.25 88 THR A CA 1
ATOM 661 C C . THR A 1 88 ? 6.095 -5.343 3.598 1.00 92.25 88 THR A C 1
ATOM 663 O O . THR A 1 88 ? 6.757 -5.078 2.597 1.00 92.25 88 THR A O 1
ATOM 666 N N . GLY A 1 89 ? 6.619 -6.028 4.621 1.00 85.38 89 GLY A N 1
ATOM 667 C CA . GLY A 1 89 ? 7.941 -6.674 4.558 1.00 85.38 89 GLY A CA 1
ATOM 668 C C . GLY A 1 89 ? 9.153 -5.732 4.546 1.00 85.38 89 GLY A C 1
ATOM 669 O O . GLY A 1 89 ? 10.282 -6.194 4.417 1.00 85.38 89 GLY A O 1
ATOM 670 N N . ILE A 1 90 ? 8.944 -4.425 4.719 1.00 82.56 90 ILE A N 1
ATOM 671 C CA . ILE A 1 90 ? 10.014 -3.426 4.864 1.00 82.56 90 ILE A CA 1
ATOM 672 C C . ILE A 1 90 ? 10.316 -3.137 6.346 1.00 82.56 90 ILE A C 1
ATOM 674 O O . ILE A 1 90 ? 9.754 -3.765 7.240 1.00 82.56 90 ILE A O 1
ATOM 678 N N . SER A 1 91 ? 11.158 -2.140 6.647 1.00 79.06 91 SER A N 1
ATOM 679 C CA . SER A 1 91 ? 11.575 -1.752 8.013 1.00 79.06 91 SER A CA 1
ATOM 680 C C . SER A 1 91 ? 10.446 -1.328 8.980 1.00 79.06 91 SER A C 1
ATOM 682 O O . SER A 1 91 ? 10.720 -0.877 10.095 1.00 79.06 91 SER A O 1
ATOM 684 N N . LEU A 1 92 ? 9.178 -1.437 8.579 1.00 77.69 92 LEU A N 1
ATOM 685 C CA . LEU A 1 92 ? 7.998 -1.080 9.358 1.00 77.69 92 LEU A CA 1
ATOM 686 C C . LEU A 1 92 ? 7.319 -2.318 9.945 1.00 77.69 92 LEU A C 1
ATOM 688 O O . LEU A 1 92 ? 7.112 -3.320 9.275 1.00 77.69 92 LEU A O 1
ATOM 692 N N . ARG A 1 93 ? 6.883 -2.211 11.205 1.00 81.12 93 ARG A N 1
ATOM 693 C CA . ARG A 1 93 ? 6.157 -3.291 11.902 1.00 81.12 93 ARG A CA 1
ATOM 694 C C . ARG A 1 93 ? 4.713 -3.478 11.435 1.00 81.12 93 ARG A C 1
ATOM 696 O O . ARG A 1 93 ? 4.093 -4.472 11.789 1.00 81.12 93 ARG A O 1
ATOM 703 N N . VAL A 1 94 ? 4.143 -2.484 10.760 1.00 87.81 94 VAL A N 1
ATOM 704 C CA . VAL A 1 94 ? 2.723 -2.454 10.399 1.00 87.81 94 VAL A CA 1
ATOM 705 C C . VAL A 1 94 ? 2.614 -2.084 8.925 1.00 87.81 94 VAL A C 1
ATOM 707 O O . VAL A 1 94 ? 3.273 -1.116 8.535 1.00 87.81 94 VAL A O 1
ATOM 710 N N . PRO A 1 95 ? 1.769 -2.783 8.147 1.00 92.38 95 PRO A N 1
ATOM 711 C CA . PRO A 1 95 ? 1.440 -2.381 6.789 1.00 92.38 95 PRO A CA 1
ATOM 712 C C . PRO A 1 95 ? 0.896 -0.952 6.747 1.00 92.38 95 PRO A C 1
ATOM 714 O O . PRO A 1 95 ? 0.055 -0.570 7.571 1.00 92.38 95 PRO A O 1
ATOM 717 N N . VAL A 1 96 ? 1.382 -0.147 5.809 1.00 93.69 96 VAL A N 1
ATOM 718 C CA . VAL A 1 96 ? 0.935 1.241 5.638 1.00 93.69 96 VAL A CA 1
ATOM 719 C C . VAL A 1 96 ? 0.845 1.611 4.162 1.00 93.69 96 VAL A C 1
ATOM 721 O O . VAL A 1 96 ? 1.583 1.037 3.362 1.00 93.69 96 VA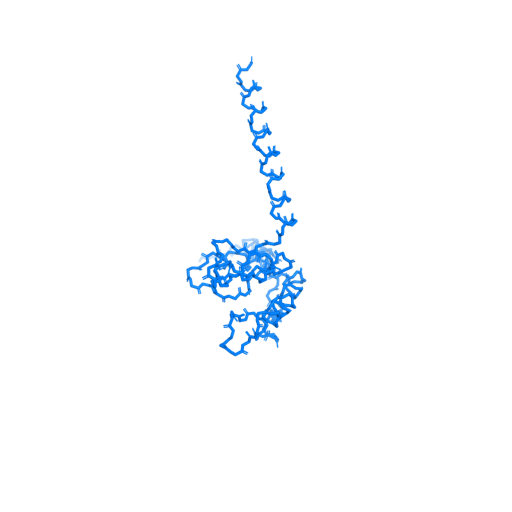L A O 1
ATOM 724 N N . PRO A 1 97 ? -0.013 2.578 3.803 1.00 95.62 97 PRO A N 1
ATOM 725 C CA . PRO A 1 97 ? -0.055 3.097 2.444 1.00 95.62 97 PRO A CA 1
ATOM 726 C C . PRO A 1 97 ? 1.291 3.717 2.023 1.00 95.62 97 PRO A C 1
ATOM 728 O O . PRO A 1 97 ? 1.900 4.432 2.828 1.00 95.62 97 PRO A O 1
ATOM 731 N N . PRO A 1 98 ? 1.773 3.474 0.795 1.00 95.50 98 PRO A N 1
ATOM 732 C CA . PRO A 1 98 ? 2.954 4.143 0.246 1.00 95.50 98 PRO A CA 1
ATOM 733 C C . PRO A 1 98 ? 2.874 5.677 0.285 1.00 95.50 98 PRO A C 1
ATOM 735 O O . PRO A 1 98 ? 3.858 6.339 0.611 1.00 95.50 98 PRO A O 1
ATOM 738 N N . SER A 1 99 ? 1.696 6.252 0.058 1.00 95.75 99 SER A N 1
ATOM 739 C CA . SER A 1 99 ? 1.406 7.692 0.102 1.00 95.75 99 SER A CA 1
ATOM 740 C C . SER A 1 99 ? 1.759 8.372 1.430 1.00 95.75 99 SER A C 1
ATOM 742 O O . SER A 1 99 ? 1.988 9.582 1.475 1.00 95.75 99 SER A O 1
ATOM 744 N N . VAL A 1 100 ? 1.858 7.612 2.526 1.00 95.00 100 VAL A N 1
ATOM 745 C CA . VAL A 1 100 ? 2.231 8.140 3.846 1.00 95.00 100 VAL A CA 1
ATOM 746 C C . VAL A 1 100 ? 3.678 7.852 4.236 1.00 95.00 100 VAL A C 1
ATOM 748 O O . VAL A 1 100 ? 4.038 8.066 5.398 1.00 95.00 100 VAL A O 1
ATOM 751 N N . LEU A 1 101 ? 4.507 7.368 3.313 1.00 93.94 101 LEU A N 1
ATOM 752 C CA . LEU A 1 101 ? 5.908 7.044 3.560 1.00 93.94 101 LEU A CA 1
ATOM 753 C C . LEU A 1 101 ? 6.859 8.173 3.176 1.00 93.94 101 LEU A C 1
ATOM 755 O O . LEU A 1 101 ? 6.618 8.976 2.283 1.00 93.94 101 LEU A O 1
ATOM 759 N N . GLU A 1 102 ? 7.995 8.188 3.858 1.00 93.00 102 GLU A N 1
ATOM 760 C CA . GLU A 1 102 ? 9.167 8.979 3.513 1.00 93.00 102 GLU A CA 1
ATOM 761 C C . GLU A 1 102 ? 10.427 8.167 3.840 1.00 93.00 102 GLU A C 1
ATOM 763 O O . GLU A 1 102 ? 10.470 7.408 4.819 1.00 93.00 102 GLU A O 1
ATOM 768 N N . TYR A 1 103 ? 11.467 8.337 3.028 1.00 90.06 103 TYR A N 1
ATOM 769 C CA . TYR A 1 103 ? 12.775 7.763 3.310 1.00 90.06 103 TYR A CA 1
ATOM 770 C C . TYR A 1 103 ? 13.562 8.704 4.220 1.00 90.06 103 TYR A C 1
ATOM 772 O O . TYR A 1 103 ? 13.699 9.892 3.927 1.00 90.06 103 TYR A O 1
ATOM 780 N N . ARG A 1 104 ? 14.079 8.191 5.340 1.00 87.69 104 ARG A N 1
ATOM 781 C CA . ARG A 1 104 ? 14.851 8.988 6.300 1.00 87.69 104 ARG A CA 1
ATOM 782 C C . ARG A 1 104 ? 16.213 8.375 6.536 1.00 87.69 104 ARG A C 1
ATOM 784 O O . ARG A 1 104 ? 16.301 7.241 7.001 1.00 87.69 104 ARG A O 1
ATOM 791 N N . SER A 1 105 ? 17.257 9.172 6.342 1.00 81.19 105 SER A N 1
ATOM 792 C CA . SER A 1 105 ? 18.544 8.914 6.973 1.00 81.19 105 SER A CA 1
ATOM 793 C C . SER A 1 105 ? 18.477 9.348 8.440 1.00 81.19 105 SER A C 1
ATOM 795 O O . SER A 1 105 ? 17.973 10.418 8.792 1.00 81.19 105 SER A O 1
ATOM 797 N N . THR A 1 106 ? 18.926 8.485 9.344 1.00 73.31 106 THR A N 1
ATOM 798 C CA . THR A 1 106 ? 19.091 8.839 10.758 1.00 73.31 106 THR A CA 1
ATOM 799 C C . THR A 1 106 ? 20.501 9.373 10.993 1.00 73.31 106 THR A C 1
ATOM 801 O O . THR A 1 106 ? 21.429 9.030 10.264 1.00 73.31 106 THR A O 1
ATOM 804 N N . ARG A 1 107 ? 20.703 10.144 12.073 1.00 67.06 107 ARG A N 1
ATOM 805 C CA . ARG A 1 107 ? 22.048 10.579 12.511 1.00 67.06 107 ARG A CA 1
ATOM 806 C C . ARG A 1 107 ? 23.032 9.423 12.714 1.00 67.06 107 ARG A C 1
ATOM 808 O O . ARG A 1 107 ? 24.230 9.643 12.653 1.00 67.06 107 ARG A O 1
ATOM 815 N N . SER A 1 108 ? 22.530 8.211 12.955 1.00 73.31 108 SER A N 1
ATOM 816 C CA . SER A 1 108 ? 23.348 7.003 13.106 1.00 73.31 108 SER A CA 1
ATOM 817 C C . SER A 1 108 ? 23.802 6.387 11.775 1.00 73.31 108 SER A C 1
ATOM 819 O O . SER A 1 108 ? 24.298 5.266 11.770 1.00 73.31 108 SER A O 1
ATOM 821 N N . GLY A 1 109 ? 23.548 7.046 10.639 1.00 65.81 109 GLY A N 1
ATOM 822 C CA . GLY A 1 109 ? 23.807 6.514 9.297 1.00 65.81 109 GLY A CA 1
ATOM 823 C C . GLY A 1 109 ? 22.800 5.451 8.845 1.00 65.81 109 GLY A C 1
ATOM 824 O O . GLY A 1 109 ? 22.694 5.167 7.656 1.00 65.81 109 GLY A O 1
ATOM 825 N N . ARG A 1 110 ? 21.994 4.893 9.762 1.00 70.50 110 ARG A N 1
ATOM 826 C CA . ARG A 1 110 ? 20.918 3.960 9.404 1.00 70.50 110 ARG A CA 1
ATOM 827 C C . ARG A 1 110 ? 19.844 4.702 8.633 1.00 70.50 110 ARG A C 1
ATOM 829 O O . ARG A 1 110 ? 19.321 5.700 9.131 1.00 70.50 110 ARG A O 1
ATOM 836 N N . SER A 1 111 ? 19.497 4.199 7.463 1.00 73.00 111 SER A N 1
ATOM 837 C CA . SER A 1 111 ? 18.391 4.726 6.679 1.00 73.00 111 SER A CA 1
ATOM 838 C C . SER A 1 111 ? 17.216 3.764 6.728 1.00 73.00 111 SER A C 1
ATOM 840 O O . SER A 1 111 ? 17.405 2.549 6.769 1.00 73.00 111 SER A O 1
ATOM 842 N N . ALA A 1 112 ? 16.006 4.305 6.813 1.00 85.19 112 ALA A N 1
ATOM 843 C CA . ALA A 1 112 ? 14.805 3.498 6.949 1.00 85.19 112 ALA A CA 1
ATOM 844 C C . ALA A 1 112 ? 13.584 4.210 6.372 1.00 85.19 112 ALA A C 1
ATOM 846 O O . ALA A 1 112 ? 13.489 5.442 6.369 1.00 85.19 112 ALA A O 1
ATOM 847 N N . TRP A 1 113 ? 12.612 3.402 5.964 1.00 90.31 113 TRP A N 1
ATOM 848 C CA . TRP A 1 113 ? 11.269 3.860 5.658 1.00 90.31 113 TRP A CA 1
ATOM 849 C C . TRP A 1 113 ? 10.536 4.230 6.942 1.00 90.31 113 TRP A C 1
ATOM 851 O O . TRP A 1 113 ? 10.534 3.471 7.917 1.00 90.31 113 TRP A O 1
ATOM 861 N N . ALA A 1 114 ? 9.905 5.399 6.942 1.00 90.88 114 ALA A N 1
ATOM 862 C CA . ALA A 1 114 ? 9.125 5.907 8.058 1.00 90.88 114 ALA A CA 1
ATOM 863 C C . ALA A 1 114 ? 7.823 6.538 7.562 1.00 90.88 114 ALA A C 1
ATOM 865 O O . ALA A 1 114 ? 7.731 6.977 6.423 1.00 90.88 114 ALA A O 1
ATOM 866 N N . MET A 1 115 ? 6.824 6.629 8.441 1.00 91.69 115 MET A N 1
ATOM 867 C CA . MET A 1 115 ? 5.637 7.435 8.153 1.00 91.69 115 MET A CA 1
ATOM 868 C C . MET A 1 115 ? 5.961 8.931 8.203 1.00 91.69 115 MET A C 1
ATOM 870 O O . MET A 1 115 ? 6.678 9.376 9.116 1.00 91.69 115 MET A O 1
ATOM 874 N N . THR A 1 116 ? 5.315 9.702 7.326 1.00 92.50 116 THR A N 1
ATOM 875 C CA . THR A 1 116 ? 5.369 11.168 7.320 1.00 92.50 116 THR A CA 1
ATOM 876 C C . THR A 1 116 ? 5.060 11.754 8.698 1.00 92.50 116 THR A C 1
ATOM 878 O O . THR A 1 116 ? 4.374 11.167 9.551 1.00 92.50 116 THR A O 1
ATOM 881 N N . ARG A 1 117 ? 5.598 12.949 8.972 1.00 91.25 117 ARG A N 1
ATOM 882 C CA . ARG A 1 117 ? 5.320 13.664 10.230 1.00 91.25 117 ARG A CA 1
ATOM 883 C C . ARG A 1 117 ? 3.822 13.923 10.412 1.00 91.25 117 ARG A C 1
ATOM 885 O O . ARG A 1 117 ? 3.320 13.808 11.533 1.00 91.25 117 ARG A O 1
ATOM 892 N N . ASP A 1 118 ? 3.124 14.241 9.329 1.00 92.62 118 ASP A N 1
ATOM 893 C CA . ASP A 1 118 ? 1.701 14.557 9.370 1.00 92.62 118 ASP A CA 1
ATOM 894 C C . ASP A 1 118 ? 0.844 13.322 9.609 1.00 92.62 118 ASP A C 1
ATOM 896 O O . ASP A 1 118 ? -0.035 13.369 10.472 1.00 92.62 118 ASP A O 1
ATOM 900 N N . GLU A 1 119 ? 1.154 12.189 8.978 1.00 92.44 119 GLU A N 1
ATOM 901 C CA . GLU A 1 119 ? 0.434 10.945 9.259 1.00 92.44 119 GLU A CA 1
ATOM 902 C C . GLU A 1 119 ? 0.636 10.497 10.712 1.00 92.44 119 GLU A C 1
ATOM 904 O O . GLU A 1 119 ? -0.315 10.131 11.411 1.00 92.44 119 GLU A O 1
ATOM 909 N N . ARG A 1 120 ? 1.859 10.627 11.242 1.00 89.62 120 ARG A N 1
ATOM 910 C CA . ARG A 1 120 ? 2.118 10.361 12.667 1.00 89.62 120 ARG A CA 1
ATOM 911 C C . ARG A 1 120 ? 1.272 11.244 13.582 1.00 89.62 120 ARG A C 1
ATOM 913 O O . ARG A 1 120 ? 0.692 10.741 14.547 1.00 89.62 120 ARG A O 1
ATOM 920 N N . ARG A 1 121 ? 1.157 12.540 13.277 1.00 92.94 121 ARG A N 1
ATOM 921 C CA . ARG A 1 121 ? 0.303 13.476 14.029 1.00 92.94 121 ARG A CA 1
ATOM 922 C C . ARG A 1 121 ? -1.176 13.098 13.931 1.00 92.94 121 ARG A C 1
ATOM 924 O O . ARG A 1 121 ? -1.856 13.090 14.959 1.00 92.94 121 ARG A O 1
ATOM 931 N N . ARG A 1 122 ? -1.673 12.750 12.739 1.00 92.94 122 ARG A N 1
ATOM 932 C CA . ARG A 1 122 ? -3.063 12.306 12.523 1.00 92.94 122 ARG A CA 1
ATOM 933 C C . ARG A 1 122 ? -3.382 11.066 13.358 1.00 92.94 122 ARG A C 1
ATOM 935 O O . ARG A 1 122 ? -4.356 11.073 14.116 1.00 92.94 122 ARG A O 1
ATOM 942 N N . ARG A 1 123 ? -2.521 10.044 13.316 1.00 90.94 123 ARG A N 1
ATOM 943 C CA . ARG A 1 123 ? -2.674 8.819 14.121 1.00 90.94 123 ARG A CA 1
ATOM 944 C C . ARG A 1 123 ? -2.643 9.090 15.622 1.00 90.94 123 ARG A C 1
ATOM 946 O O . ARG A 1 123 ? -3.468 8.534 16.345 1.00 90.94 123 ARG A O 1
ATOM 953 N N . ALA A 1 124 ? -1.740 9.951 16.094 1.00 91.12 124 ALA A N 1
ATOM 954 C CA . ALA A 1 124 ? -1.671 10.330 17.505 1.00 91.12 124 ALA A CA 1
ATOM 955 C C . ALA A 1 124 ? -2.976 10.995 17.979 1.00 91.12 124 ALA A C 1
ATOM 957 O O . ALA A 1 124 ? -3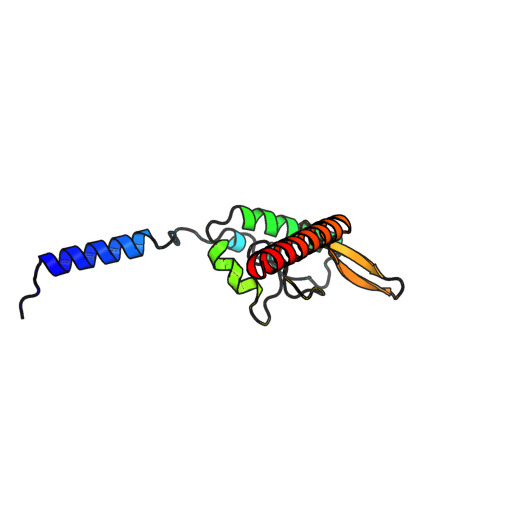.540 10.585 18.993 1.00 91.12 124 ALA A O 1
ATOM 958 N N . ARG A 1 125 ? -3.517 11.945 17.201 1.00 94.31 125 ARG A N 1
ATOM 959 C CA . ARG A 1 125 ? -4.811 12.587 17.497 1.00 94.31 125 ARG A CA 1
ATOM 960 C C . ARG A 1 125 ? -5.961 11.581 17.506 1.00 94.31 125 ARG A C 1
ATOM 962 O O . ARG A 1 125 ? -6.791 11.615 18.409 1.00 94.31 125 ARG A O 1
ATOM 969 N N . ARG A 1 126 ? -6.004 10.664 16.534 1.00 93.31 126 ARG A N 1
ATOM 970 C CA . ARG A 1 126 ? -7.027 9.607 16.478 1.00 93.31 126 ARG A CA 1
ATOM 971 C C . ARG A 1 126 ? -6.960 8.693 17.702 1.00 93.31 126 ARG A C 1
ATOM 973 O O . ARG A 1 126 ? -7.997 8.397 18.282 1.00 93.31 126 ARG A O 1
ATOM 980 N N . ARG A 1 127 ? -5.758 8.282 18.120 1.00 92.75 127 ARG A N 1
ATOM 981 C CA . ARG A 1 127 ? -5.566 7.484 19.341 1.00 92.75 127 ARG A CA 1
ATOM 982 C C . ARG A 1 127 ? -6.065 8.222 20.575 1.00 92.75 127 ARG A C 1
ATOM 984 O O . ARG A 1 127 ? -6.826 7.639 21.331 1.00 92.75 127 ARG A O 1
ATOM 991 N N . LEU A 1 128 ? -5.709 9.497 20.729 1.00 92.94 128 LEU A N 1
ATOM 992 C CA . LEU A 1 128 ? -6.182 10.314 21.846 1.00 92.94 128 LEU A CA 1
ATOM 993 C C . LEU A 1 128 ? -7.717 10.382 21.891 1.00 92.94 128 LEU A C 1
ATOM 995 O O . LEU A 1 128 ? -8.304 10.157 22.944 1.00 92.94 128 LEU A O 1
ATOM 999 N N . ARG A 1 129 ? -8.374 10.607 20.743 1.00 93.56 129 ARG A N 1
ATOM 1000 C CA . ARG A 1 129 ? -9.845 10.596 20.644 1.00 93.56 129 ARG A CA 1
ATOM 1001 C C . ARG A 1 129 ? -10.446 9.257 21.078 1.00 93.56 129 ARG A C 1
ATOM 1003 O O . ARG A 1 129 ? -11.392 9.252 21.854 1.00 93.56 129 ARG A O 1
ATOM 1010 N N . LEU A 1 130 ? -9.889 8.137 20.612 1.00 92.81 130 LEU A N 1
ATOM 1011 C CA . LEU A 1 130 ? -10.362 6.797 20.982 1.00 92.81 130 LEU A CA 1
ATOM 1012 C C . LEU A 1 130 ? -10.168 6.506 22.475 1.00 92.81 130 LEU A C 1
ATOM 1014 O O . LEU A 1 130 ? -11.050 5.927 23.102 1.00 92.81 130 LEU A O 1
ATOM 1018 N N . THR A 1 131 ? -9.038 6.916 23.051 1.00 92.31 131 THR A N 1
ATOM 1019 C CA . THR A 1 131 ? -8.785 6.782 24.490 1.00 92.31 131 THR A CA 1
ATOM 1020 C C . THR A 1 131 ? -9.784 7.600 25.303 1.00 92.31 131 THR A C 1
ATOM 1022 O O . THR A 1 131 ? -10.362 7.079 26.253 1.00 92.31 131 THR A O 1
ATOM 1025 N N . ASN A 1 132 ? -10.039 8.849 24.907 1.00 90.69 132 ASN A N 1
ATOM 1026 C CA . ASN A 1 132 ? -11.008 9.705 25.588 1.00 90.69 132 ASN A CA 1
ATOM 1027 C C . ASN A 1 132 ? -12.429 9.135 25.489 1.00 90.69 132 ASN A C 1
ATOM 1029 O O . ASN A 1 132 ? -13.113 9.065 26.502 1.00 90.69 132 ASN A O 1
ATOM 1033 N N . ALA A 1 133 ? -12.845 8.662 24.309 1.00 89.56 133 ALA A N 1
ATOM 1034 C CA . ALA A 1 133 ? -14.152 8.030 24.126 1.00 89.56 133 ALA A CA 1
ATOM 1035 C C . ALA A 1 133 ? -14.331 6.804 25.038 1.00 89.56 133 ALA A C 1
ATOM 1037 O O . ALA A 1 133 ? -15.348 6.689 25.711 1.00 89.56 133 ALA A O 1
ATOM 1038 N N . ARG A 1 134 ? -13.313 5.936 25.137 1.00 88.00 134 ARG A N 1
ATOM 1039 C CA . ARG A 1 134 ? -13.337 4.778 26.050 1.00 88.00 134 ARG A CA 1
ATOM 1040 C C . ARG A 1 134 ? -13.467 5.189 27.513 1.00 88.00 134 ARG A C 1
ATOM 1042 O O . ARG A 1 134 ? -14.196 4.550 28.2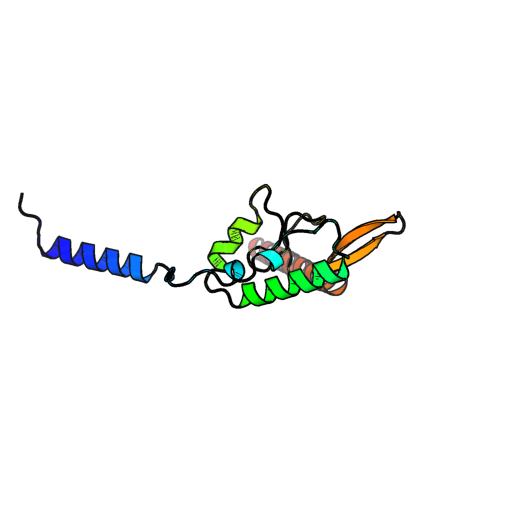64 1.00 88.00 134 ARG A O 1
ATOM 1049 N N . ARG A 1 135 ? -12.764 6.251 27.915 1.00 86.25 135 ARG A N 1
ATOM 1050 C CA . ARG A 1 135 ? -12.855 6.779 29.278 1.00 86.25 135 ARG A CA 1
ATOM 1051 C C . ARG A 1 135 ? -14.264 7.291 29.576 1.00 86.25 135 ARG A C 1
ATOM 1053 O O . ARG A 1 135 ? -14.794 6.930 30.615 1.00 86.25 135 ARG A O 1
ATOM 1060 N N . HIS A 1 136 ? -14.870 8.043 28.653 1.00 77.88 136 HIS A N 1
ATOM 1061 C CA . HIS A 1 136 ? -16.250 8.525 28.784 1.00 77.88 136 HIS A CA 1
ATOM 1062 C C . HIS A 1 136 ? -17.250 7.376 28.948 1.00 77.88 136 HIS A C 1
ATOM 1064 O O . HIS A 1 136 ? -18.005 7.371 29.916 1.00 77.88 136 HIS A O 1
ATOM 1070 N N . THR A 1 137 ? -17.174 6.351 28.093 1.00 80.81 137 THR A N 1
ATOM 1071 C CA . THR A 1 137 ? -18.056 5.177 28.205 1.00 80.81 137 THR A CA 1
ATOM 1072 C C . THR A 1 137 ? -17.873 4.414 29.520 1.00 80.81 137 THR A C 1
ATOM 1074 O O . THR A 1 137 ? -18.828 3.860 30.046 1.00 80.81 137 THR A O 1
ATOM 1077 N N . GLN A 1 138 ? -16.657 4.380 30.081 1.00 75.06 138 GLN A N 1
ATOM 1078 C CA . GLN A 1 138 ? -16.402 3.728 31.372 1.00 75.06 138 GLN A CA 1
ATOM 1079 C C . GLN A 1 138 ? -16.943 4.539 32.550 1.00 75.06 138 GLN A C 1
ATOM 1081 O O . GLN A 1 138 ? -17.450 3.950 33.497 1.00 75.06 138 GLN A O 1
ATOM 1086 N N . THR A 1 139 ? -16.850 5.870 32.500 1.00 72.88 139 THR A N 1
ATOM 1087 C CA . THR A 1 139 ? -17.468 6.735 33.515 1.00 72.88 139 THR A CA 1
ATOM 1088 C C . THR A 1 139 ? -18.992 6.687 33.467 1.00 72.88 139 THR A C 1
ATOM 1090 O O . THR A 1 139 ? -19.607 6.704 34.522 1.00 72.88 139 THR A O 1
ATOM 1093 N N . GLU A 1 140 ? -19.596 6.577 32.280 1.00 67.19 140 GLU A N 1
ATOM 1094 C CA . GLU A 1 140 ? -21.052 6.422 32.126 1.00 67.19 140 GLU A CA 1
ATOM 1095 C C . GLU A 1 140 ? -21.549 5.052 32.601 1.00 67.19 140 GLU A C 1
ATOM 1097 O O . GLU A 1 140 ? -22.623 4.966 33.173 1.00 67.19 140 GLU A O 1
ATOM 1102 N N . ALA A 1 141 ? -20.768 3.984 32.413 1.00 64.69 141 ALA A N 1
ATOM 1103 C CA . ALA A 1 141 ? -21.124 2.647 32.898 1.00 64.69 141 ALA A CA 1
ATOM 1104 C C . ALA A 1 141 ? -20.943 2.459 34.420 1.00 64.69 141 ALA A C 1
ATOM 1106 O O . ALA A 1 141 ? -21.367 1.439 34.957 1.00 64.69 141 ALA A O 1
ATOM 1107 N N . ALA A 1 142 ? -20.263 3.390 35.096 1.00 58.97 142 ALA A N 1
ATOM 1108 C CA . ALA A 1 142 ? -19.989 3.344 36.535 1.00 58.97 142 ALA A CA 1
ATOM 1109 C C . ALA A 1 142 ? -20.876 4.297 37.361 1.00 58.97 142 ALA A C 1
ATOM 1111 O O . ALA A 1 142 ? -20.735 4.329 38.585 1.00 58.97 142 ALA A O 1
ATOM 1112 N N . ALA A 1 143 ? -21.730 5.081 36.697 1.00 55.28 143 ALA A N 1
ATOM 1113 C CA . ALA A 1 143 ? -22.724 5.972 37.293 1.00 55.28 143 ALA A CA 1
ATOM 1114 C C . ALA A 1 143 ? -24.112 5.319 37.250 1.00 55.28 143 ALA A C 1
ATOM 1116 O O . ALA A 1 143 ? -24.882 5.553 38.206 1.00 55.28 143 ALA A O 1
#